Protein AF-A0A3N5YZ87-F1 (afdb_monomer_lite)

Structure (mmCIF, N/CA/C/O backbone):
data_AF-A0A3N5YZ87-F1
#
_entry.id   AF-A0A3N5YZ87-F1
#
loop_
_atom_site.group_PDB
_atom_site.id
_atom_site.type_symbol
_atom_site.label_atom_id
_atom_site.label_alt_id
_atom_site.label_comp_id
_atom_site.label_asym_id
_atom_site.label_entity_id
_atom_site.label_seq_id
_atom_site.pdbx_PDB_ins_code
_atom_site.Cartn_x
_atom_site.Cartn_y
_atom_site.Cartn_z
_atom_site.occupancy
_atom_site.B_iso_or_equiv
_atom_site.auth_seq_id
_atom_site.auth_comp_id
_atom_site.auth_asym_id
_atom_site.auth_atom_id
_atom_site.pdbx_PDB_model_num
ATOM 1 N N . GLY A 1 1 ? 14.458 4.368 1.064 1.00 89.06 1 GLY A N 1
ATOM 2 C CA . GLY A 1 1 ? 14.842 5.156 -0.128 1.00 89.06 1 GLY A CA 1
ATOM 3 C C . GLY A 1 1 ? 13.734 5.134 -1.167 1.00 89.06 1 GLY A C 1
ATOM 4 O O . GLY A 1 1 ? 12.740 4.434 -0.965 1.00 89.06 1 GLY A O 1
ATOM 5 N N . TYR A 1 2 ? 13.890 5.890 -2.258 1.00 95.56 2 TYR A N 1
ATOM 6 C CA . TYR A 1 2 ? 12.977 5.819 -3.409 1.00 95.56 2 TYR A CA 1
ATOM 7 C C . TYR A 1 2 ? 12.964 4.399 -3.988 1.00 95.56 2 TYR A C 1
ATOM 9 O O . TYR A 1 2 ? 14.003 3.750 -3.963 1.00 95.56 2 TYR A O 1
ATOM 17 N N . SER A 1 3 ? 11.786 3.921 -4.408 1.00 94.81 3 SER A N 1
ATOM 18 C CA . SER A 1 3 ? 11.518 2.589 -4.996 1.00 94.81 3 SER A CA 1
ATOM 19 C C . SER A 1 3 ? 11.954 1.337 -4.212 1.00 94.81 3 SER A C 1
ATOM 21 O O . SER A 1 3 ? 11.570 0.230 -4.585 1.00 94.81 3 SER A O 1
ATOM 23 N N . LEU A 1 4 ? 12.670 1.486 -3.094 1.00 97.06 4 LEU A N 1
ATOM 24 C CA . LEU A 1 4 ? 13.073 0.370 -2.239 1.00 97.06 4 LEU A CA 1
ATOM 25 C C . LEU A 1 4 ? 11.857 -0.206 -1.498 1.00 97.06 4 LEU A C 1
ATOM 27 O O . LEU A 1 4 ? 11.149 0.577 -0.845 1.00 97.06 4 LEU A O 1
ATOM 31 N N . PRO A 1 5 ? 11.614 -1.526 -1.577 1.00 95.38 5 PRO A N 1
ATOM 32 C CA . PRO A 1 5 ? 10.571 -2.187 -0.807 1.00 95.38 5 PRO A CA 1
ATOM 33 C C . PRO A 1 5 ? 10.781 -2.063 0.700 1.00 95.38 5 PRO A C 1
ATOM 35 O O . PRO A 1 5 ? 11.911 -1.968 1.177 1.00 95.38 5 PRO A O 1
ATOM 38 N N . THR A 1 6 ? 9.681 -2.109 1.447 1.00 97.69 6 THR A N 1
ATOM 39 C CA . THR A 1 6 ? 9.695 -2.301 2.901 1.00 97.69 6 THR A CA 1
ATOM 40 C C . THR A 1 6 ? 8.623 -3.326 3.283 1.00 97.69 6 THR A C 1
ATOM 42 O O . THR A 1 6 ? 7.645 -3.461 2.538 1.00 97.69 6 THR A O 1
ATOM 45 N N . PRO A 1 7 ? 8.761 -4.036 4.417 1.00 97.81 7 PRO A N 1
ATOM 46 C CA . PRO A 1 7 ? 7.753 -4.998 4.866 1.00 97.81 7 PRO A CA 1
ATOM 47 C C . PRO A 1 7 ? 6.356 -4.385 5.020 1.00 97.81 7 PRO A C 1
ATOM 49 O O . PRO A 1 7 ? 5.367 -4.999 4.637 1.00 97.81 7 PRO A O 1
ATOM 52 N N . GLU A 1 8 ? 6.266 -3.146 5.508 1.00 98.50 8 GLU A N 1
ATOM 53 C CA . GLU A 1 8 ? 4.995 -2.437 5.707 1.00 98.50 8 GLU A CA 1
ATOM 54 C C . GLU A 1 8 ? 4.325 -2.097 4.375 1.00 98.50 8 GLU A C 1
ATOM 56 O O . GLU A 1 8 ? 3.102 -2.140 4.257 1.00 98.50 8 GLU A O 1
ATOM 61 N N . MET A 1 9 ? 5.122 -1.767 3.354 1.00 98.19 9 MET A N 1
ATOM 62 C CA . MET A 1 9 ? 4.613 -1.567 2.001 1.00 98.19 9 MET A CA 1
ATOM 63 C C . MET A 1 9 ? 4.054 -2.877 1.441 1.00 98.19 9 MET A C 1
ATOM 65 O O . MET A 1 9 ? 2.943 -2.875 0.914 1.00 98.19 9 MET A O 1
ATOM 69 N N . VAL A 1 10 ? 4.782 -3.990 1.590 1.00 98.31 10 VAL A N 1
ATOM 70 C CA . VAL A 1 10 ? 4.325 -5.309 1.121 1.00 98.31 10 VAL A CA 1
ATOM 71 C C . VAL A 1 10 ? 3.031 -5.705 1.827 1.00 98.31 10 VAL A C 1
ATOM 73 O O . VAL A 1 10 ? 2.065 -6.091 1.170 1.00 98.31 10 VAL A O 1
ATOM 76 N N . GLU A 1 11 ? 2.965 -5.534 3.148 1.00 98.50 11 GLU A N 1
ATOM 77 C CA . GLU A 1 11 ? 1.751 -5.756 3.934 1.00 98.50 11 GLU A CA 1
ATOM 78 C C . GLU A 1 11 ? 0.578 -4.918 3.409 1.00 98.50 11 GLU A C 1
ATOM 80 O O . GLU A 1 11 ? -0.506 -5.453 3.181 1.00 98.50 11 GLU A O 1
ATOM 85 N N . ALA A 1 12 ? 0.780 -3.620 3.185 1.00 98.62 12 ALA A N 1
ATOM 86 C CA . ALA A 1 12 ? -0.277 -2.732 2.717 1.00 98.62 12 ALA A CA 1
ATOM 87 C C . ALA A 1 12 ? -0.792 -3.121 1.324 1.00 98.62 12 ALA A C 1
ATOM 89 O O . ALA A 1 12 ? -2.001 -3.256 1.132 1.00 98.62 12 ALA A O 1
ATOM 90 N N . VAL A 1 13 ? 0.114 -3.343 0.366 1.00 98.38 13 VAL A N 1
ATOM 91 C CA . VAL A 1 13 ? -0.238 -3.738 -1.007 1.00 98.38 13 VAL A CA 1
ATOM 92 C C . VAL A 1 13 ? -1.001 -5.062 -1.004 1.00 98.38 13 VAL A C 1
ATOM 94 O O . VAL A 1 13 ? -2.070 -5.163 -1.604 1.00 98.38 13 VAL A O 1
ATOM 97 N N . THR A 1 14 ? -0.486 -6.070 -0.299 1.00 98.25 14 THR A N 1
ATOM 98 C CA . THR A 1 14 ? -1.096 -7.408 -0.265 1.00 98.25 14 THR A CA 1
ATOM 99 C C . THR A 1 14 ? -2.423 -7.433 0.486 1.00 98.25 14 THR A C 1
ATOM 101 O O . THR A 1 14 ? -3.357 -8.097 0.040 1.00 98.25 14 THR A O 1
ATOM 104 N N . THR A 1 15 ? -2.544 -6.694 1.591 1.00 98.62 15 THR A N 1
ATOM 105 C CA . THR A 1 15 ? -3.788 -6.618 2.367 1.00 98.62 15 THR A CA 1
ATOM 106 C C . THR A 1 15 ? -4.898 -5.987 1.544 1.00 98.62 15 THR A C 1
ATOM 108 O O . THR A 1 15 ? -5.969 -6.575 1.416 1.00 98.62 15 THR A O 1
ATOM 111 N N . VAL A 1 16 ? -4.645 -4.825 0.937 1.00 98.56 16 VAL A N 1
ATOM 112 C CA . VAL A 1 16 ? -5.666 -4.119 0.152 1.00 98.56 16 VAL A CA 1
ATOM 113 C C . VAL A 1 16 ? -6.050 -4.912 -1.098 1.00 98.56 16 VAL A C 1
ATOM 115 O O . VAL A 1 16 ? -7.235 -5.026 -1.403 1.00 98.56 16 VAL A O 1
ATOM 118 N N . ALA A 1 17 ? -5.086 -5.555 -1.764 1.00 98.12 17 ALA A N 1
ATOM 119 C CA . ALA A 1 17 ? -5.385 -6.427 -2.896 1.00 98.12 17 ALA A CA 1
ATOM 120 C C . ALA A 1 17 ? -6.275 -7.620 -2.501 1.00 98.12 17 ALA A C 1
ATOM 122 O O . ALA A 1 17 ? -7.188 -7.974 -3.242 1.00 98.12 17 ALA A O 1
ATOM 123 N N . ARG A 1 18 ? -6.036 -8.238 -1.336 1.00 98.12 18 ARG A N 1
ATOM 124 C CA . ARG A 1 18 ? -6.777 -9.430 -0.884 1.00 98.12 18 ARG A CA 1
ATOM 125 C C . ARG A 1 18 ? -8.146 -9.118 -0.291 1.00 98.12 18 ARG A C 1
ATOM 127 O O . ARG A 1 18 ? -9.060 -9.917 -0.461 1.00 98.12 18 ARG A O 1
ATOM 134 N N . VAL A 1 19 ? -8.266 -8.014 0.440 1.00 98.50 19 VAL A N 1
ATOM 135 C CA . VAL A 1 19 ? -9.495 -7.666 1.168 1.00 98.50 19 VAL A CA 1
ATOM 136 C C . VAL A 1 19 ? -10.441 -6.841 0.297 1.00 98.50 19 VAL A C 1
ATOM 138 O O . VAL A 1 19 ? -11.642 -7.073 0.337 1.00 98.50 19 VAL A O 1
ATOM 141 N N . GLU A 1 20 ? -9.905 -5.931 -0.523 1.00 98.25 20 GLU A N 1
ATOM 142 C CA . GLU A 1 20 ? -10.704 -4.960 -1.287 1.00 98.25 20 GLU A CA 1
ATOM 143 C C . GLU A 1 20 ? -10.618 -5.160 -2.809 1.00 98.25 20 GLU A C 1
ATOM 145 O O . GLU A 1 20 ? -11.344 -4.518 -3.563 1.00 98.25 20 GLU A O 1
ATOM 150 N N . GLY A 1 21 ? -9.709 -6.011 -3.302 1.00 98.06 21 GLY A N 1
ATOM 151 C CA . GLY A 1 21 ? -9.489 -6.187 -4.744 1.00 98.06 21 GLY A CA 1
ATOM 152 C C . GLY A 1 21 ? -8.849 -4.974 -5.434 1.00 98.06 21 GLY A C 1
ATOM 153 O O . GLY A 1 21 ? -8.832 -4.906 -6.663 1.00 98.06 21 GLY A O 1
ATOM 154 N N . ILE A 1 22 ? -8.317 -4.012 -4.670 1.00 98.38 22 ILE A N 1
ATOM 155 C CA . ILE A 1 22 ? -7.689 -2.794 -5.198 1.00 98.38 22 ILE A CA 1
ATOM 156 C C . ILE A 1 22 ? -6.172 -2.989 -5.269 1.00 98.38 22 ILE A C 1
ATOM 158 O O . ILE A 1 22 ? -5.518 -3.319 -4.280 1.00 98.38 22 ILE A O 1
ATOM 162 N N . LEU A 1 23 ? -5.597 -2.753 -6.448 1.00 98.06 23 LEU A N 1
ATOM 163 C CA . LEU A 1 23 ? -4.163 -2.897 -6.685 1.00 98.06 23 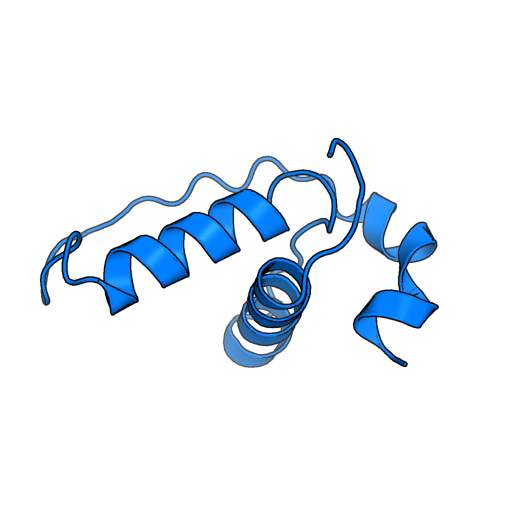LEU A CA 1
ATOM 164 C C . LEU A 1 23 ? -3.419 -1.588 -6.409 1.00 98.06 23 LEU A C 1
ATOM 166 O O . LEU A 1 23 ? -3.694 -0.564 -7.029 1.00 98.06 23 LEU A O 1
ATOM 170 N N . LEU A 1 24 ? -2.430 -1.639 -5.517 1.00 98.44 24 LEU A N 1
ATOM 171 C CA . LEU A 1 24 ? -1.568 -0.507 -5.175 1.00 98.44 24 LEU A CA 1
ATOM 172 C C . LEU A 1 24 ? -0.142 -0.769 -5.648 1.00 98.44 24 LEU A C 1
ATOM 174 O O . LEU A 1 24 ? 0.359 -1.883 -5.520 1.00 98.44 24 LEU A O 1
ATOM 178 N N . ASP A 1 25 ? 0.534 0.252 -6.165 1.00 98.06 25 ASP A N 1
ATOM 179 C CA . ASP A 1 25 ? 1.903 0.087 -6.640 1.00 98.06 25 ASP A CA 1
ATOM 180 C C . ASP A 1 25 ? 2.933 0.055 -5.486 1.00 98.06 25 ASP A C 1
ATOM 182 O O . ASP A 1 25 ? 2.736 0.731 -4.470 1.00 98.06 25 ASP A O 1
ATOM 186 N N . PRO A 1 26 ? 4.066 -0.656 -5.628 1.00 97.44 26 PRO A N 1
ATOM 187 C CA . PRO A 1 26 ? 5.062 -0.779 -4.555 1.00 97.44 26 PRO A CA 1
ATOM 188 C C . PRO A 1 26 ? 5.935 0.465 -4.314 1.00 97.44 26 PRO A C 1
ATOM 190 O O . PRO A 1 26 ? 6.693 0.520 -3.339 1.00 97.44 26 PRO A O 1
ATOM 193 N N . VAL A 1 27 ? 5.880 1.462 -5.204 1.00 97.88 27 VAL A N 1
ATOM 194 C CA . VAL A 1 27 ? 6.765 2.634 -5.178 1.00 97.88 27 VAL A CA 1
ATOM 195 C C . VAL A 1 27 ? 6.104 3.809 -4.461 1.00 97.88 27 VAL A C 1
ATOM 197 O O . VAL A 1 27 ? 6.753 4.425 -3.611 1.00 97.88 27 VAL A O 1
ATOM 200 N N . TYR A 1 28 ? 4.834 4.090 -4.760 1.00 97.75 28 TYR A N 1
ATOM 201 C CA . TYR A 1 28 ? 4.101 5.267 -4.296 1.00 97.75 28 TYR A CA 1
ATOM 202 C C . TYR A 1 28 ? 2.886 4.902 -3.444 1.00 97.75 28 TYR A C 1
ATOM 204 O O . TYR A 1 28 ? 2.906 5.070 -2.223 1.00 97.75 28 TYR A O 1
ATOM 212 N N . THR A 1 29 ? 1.818 4.405 -4.065 1.00 97.88 29 THR A N 1
ATOM 213 C CA . THR A 1 29 ? 0.510 4.273 -3.425 1.00 97.88 29 THR A CA 1
ATOM 214 C C . THR A 1 29 ? 0.521 3.209 -2.333 1.00 97.88 29 THR A C 1
ATOM 216 O O . THR A 1 29 ? -0.080 3.410 -1.279 1.00 97.88 29 THR A O 1
ATOM 219 N N . GLY A 1 30 ? 1.265 2.117 -2.518 1.00 98.12 30 GLY A N 1
ATOM 220 C CA . GLY A 1 30 ? 1.473 1.107 -1.482 1.00 98.12 30 GLY A CA 1
ATOM 221 C C . GLY A 1 30 ? 2.150 1.682 -0.237 1.00 98.12 30 GLY A C 1
ATOM 222 O O . GLY A 1 30 ? 1.747 1.380 0.884 1.00 98.12 30 GLY A O 1
ATOM 223 N N . LYS A 1 31 ? 3.118 2.594 -0.407 1.00 98.44 31 LYS A N 1
ATOM 224 C CA . LYS A 1 31 ? 3.775 3.279 0.720 1.00 98.44 31 LYS A CA 1
ATOM 225 C C . LYS A 1 31 ? 2.862 4.301 1.389 1.00 98.44 31 LYS A C 1
ATOM 227 O O . LYS A 1 31 ? 2.879 4.415 2.613 1.00 98.44 31 LYS A O 1
ATOM 232 N N . ALA A 1 32 ? 2.043 5.012 0.616 1.00 98.38 32 ALA A N 1
ATOM 233 C CA . ALA A 1 32 ? 1.028 5.902 1.173 1.00 98.38 32 ALA A CA 1
ATOM 234 C C . ALA A 1 32 ? 0.011 5.119 2.023 1.00 98.38 32 ALA A C 1
ATOM 236 O O . ALA A 1 32 ? -0.305 5.529 3.141 1.00 98.38 32 ALA A O 1
ATOM 237 N N . MET A 1 33 ? -0.435 3.955 1.541 1.00 98.75 33 MET A N 1
ATOM 238 C CA . MET A 1 33 ? -1.331 3.069 2.285 1.00 98.75 33 MET A CA 1
ATOM 239 C C . MET A 1 33 ? -0.664 2.480 3.535 1.00 98.75 33 MET A C 1
ATOM 241 O O . MET A 1 33 ? -1.271 2.470 4.603 1.00 98.75 33 MET A O 1
ATOM 245 N N . ALA A 1 34 ? 0.606 2.075 3.454 1.00 98.69 34 ALA A N 1
ATOM 246 C CA . ALA A 1 34 ? 1.372 1.650 4.627 1.00 98.69 34 ALA A CA 1
ATOM 247 C C . ALA A 1 34 ? 1.462 2.765 5.685 1.00 98.69 34 ALA A C 1
ATOM 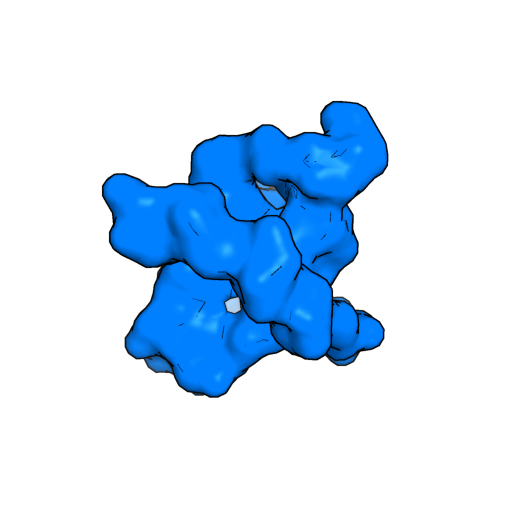249 O O . ALA A 1 34 ? 1.304 2.521 6.883 1.00 98.69 34 ALA A O 1
ATOM 250 N N . GLY A 1 35 ? 1.640 4.014 5.245 1.00 98.50 35 GLY A N 1
ATOM 251 C CA . GLY A 1 35 ? 1.562 5.192 6.106 1.00 98.50 35 GLY A CA 1
ATOM 252 C C . GLY A 1 35 ? 0.197 5.337 6.782 1.00 98.50 35 GLY A C 1
ATOM 253 O O . GLY A 1 35 ? 0.142 5.556 7.995 1.00 98.50 35 GLY A O 1
ATOM 254 N N . LEU A 1 36 ? -0.894 5.154 6.030 1.00 98.56 36 LEU A N 1
ATOM 255 C CA . LEU A 1 36 ? -2.260 5.180 6.555 1.00 98.56 36 LEU A CA 1
ATOM 256 C C . LEU A 1 36 ? -2.493 4.079 7.602 1.00 98.56 36 LEU A C 1
ATOM 258 O O . LEU A 1 36 ? -2.979 4.371 8.695 1.00 98.56 36 LEU A O 1
ATOM 262 N N . PHE A 1 37 ? -2.073 2.841 7.330 1.00 98.50 37 PHE A N 1
ATOM 263 C CA . PHE A 1 37 ? -2.120 1.745 8.306 1.00 98.50 37 PHE A CA 1
ATOM 264 C C . PHE A 1 37 ? -1.352 2.108 9.579 1.00 98.50 37 PHE A C 1
ATOM 266 O O . PHE A 1 37 ? -1.846 1.908 10.690 1.00 98.50 37 PHE A O 1
ATOM 273 N N . GLY A 1 38 ? -0.168 2.706 9.431 1.00 98.50 38 GLY A N 1
ATOM 274 C CA . GLY A 1 38 ? 0.620 3.206 10.552 1.00 98.50 38 GLY A CA 1
ATOM 275 C C . GLY A 1 38 ? -0.109 4.272 11.379 1.00 98.50 38 GLY A C 1
ATOM 276 O O . GLY A 1 38 ? -0.059 4.222 12.606 1.00 98.50 38 GLY A O 1
ATOM 277 N N . LEU A 1 39 ? -0.803 5.219 10.738 1.00 98.50 39 LEU A N 1
ATOM 278 C CA . LEU A 1 39 ? -1.592 6.250 11.428 1.00 98.50 39 LEU A CA 1
ATOM 279 C C . LEU A 1 39 ? -2.761 5.650 12.220 1.00 98.50 39 LEU A C 1
ATOM 281 O O . LEU A 1 39 ? -3.007 6.076 13.349 1.00 98.50 39 LEU A O 1
ATOM 285 N N . ILE A 1 40 ? -3.435 4.638 11.668 1.00 97.75 40 ILE A N 1
ATOM 286 C CA . ILE A 1 40 ? -4.509 3.903 12.353 1.00 97.75 40 ILE A CA 1
ATOM 287 C C . ILE A 1 40 ? -3.950 3.149 13.565 1.00 97.75 40 ILE A C 1
ATOM 289 O O . ILE A 1 40 ? -4.456 3.296 14.674 1.00 97.75 40 ILE A O 1
ATOM 293 N N . ARG A 1 41 ? -2.865 2.382 13.387 1.00 97.69 41 ARG A N 1
ATOM 294 C CA . ARG A 1 41 ? -2.247 1.574 14.458 1.00 97.69 41 ARG A CA 1
ATOM 295 C C . ARG A 1 41 ? -1.735 2.417 15.623 1.00 97.69 41 ARG A C 1
ATOM 297 O O . ARG A 1 41 ? -1.814 1.985 16.767 1.00 97.69 41 ARG A O 1
ATOM 304 N N . ARG A 1 42 ? -1.234 3.624 15.342 1.00 98.06 42 ARG A N 1
ATOM 305 C CA . ARG A 1 42 ? -0.809 4.587 16.372 1.00 98.06 42 ARG A CA 1
ATOM 306 C C . ARG A 1 42 ? -1.974 5.328 17.036 1.00 98.06 42 ARG A C 1
ATOM 308 O O . ARG A 1 42 ? -1.731 6.129 17.932 1.00 98.06 42 ARG A O 1
ATOM 315 N N . GLY A 1 43 ? -3.213 5.117 16.589 1.00 97.25 43 GLY A N 1
ATOM 316 C CA . GLY A 1 43 ? -4.383 5.843 17.084 1.00 97.25 43 GLY A CA 1
ATOM 317 C C . GLY A 1 43 ? -4.392 7.327 16.710 1.00 97.25 43 GLY A C 1
ATOM 318 O O . GLY A 1 43 ? -5.103 8.107 17.339 1.00 97.25 43 GLY A O 1
ATOM 319 N N . THR A 1 44 ? -3.596 7.736 15.712 1.00 98.38 44 THR A N 1
ATOM 320 C CA . THR A 1 44 ? -3.628 9.109 15.185 1.00 98.38 44 THR A CA 1
ATOM 321 C C . THR A 1 44 ? -4.962 9.382 14.500 1.00 98.38 44 THR A C 1
ATOM 323 O O . THR A 1 44 ? -5.528 10.454 14.681 1.00 98.38 44 THR A O 1
ATOM 326 N N . LEU A 1 45 ? -5.462 8.390 13.758 1.00 97.62 45 LEU A N 1
ATOM 327 C CA . LEU A 1 45 ? -6.821 8.369 13.230 1.00 97.62 45 LEU A CA 1
ATOM 328 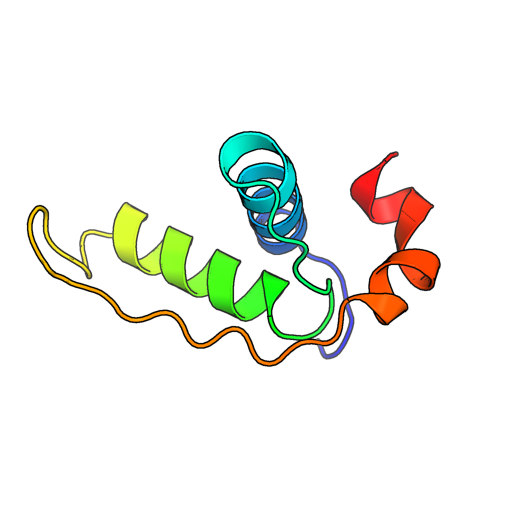C C . LEU A 1 45 ? -7.709 7.606 14.209 1.00 97.62 45 LEU A C 1
ATOM 330 O O . LEU A 1 45 ? -7.396 6.474 14.591 1.00 97.62 45 LEU A O 1
ATOM 334 N N . LYS A 1 46 ? -8.797 8.236 14.644 1.00 94.94 46 LYS A N 1
ATOM 335 C CA . LYS A 1 46 ? -9.682 7.693 15.677 1.00 94.94 46 LYS A CA 1
ATOM 336 C C . LYS A 1 46 ? -10.782 6.839 15.062 1.00 94.94 46 LYS A C 1
ATOM 338 O O . LYS A 1 46 ? -11.209 7.031 13.924 1.00 94.94 46 LYS A O 1
ATOM 343 N N . LYS A 1 47 ? -11.296 5.896 15.854 1.00 95.31 47 LYS A N 1
ATOM 3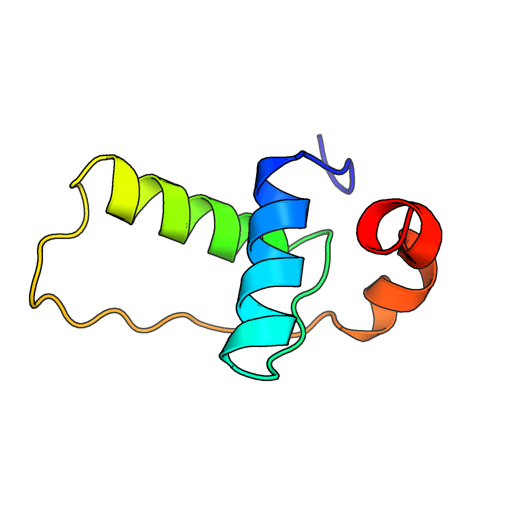44 C CA . LYS A 1 47 ? -12.459 5.091 15.465 1.00 95.31 47 LYS A CA 1
ATOM 345 C C . LYS A 1 47 ? -13.639 6.011 15.130 1.00 95.31 47 LYS A C 1
ATOM 347 O O . LYS A 1 47 ? -14.018 6.839 15.953 1.00 95.31 47 LYS A O 1
ATOM 352 N N . GLY A 1 48 ? -14.233 5.811 13.956 1.00 96.44 48 GLY A N 1
ATOM 353 C CA . GLY A 1 48 ? -15.382 6.583 13.474 1.00 96.44 48 GLY A CA 1
ATOM 354 C C . GLY A 1 48 ? -15.026 7.800 12.616 1.00 96.44 48 GLY A C 1
ATOM 355 O O . GLY A 1 48 ? -15.936 8.419 12.077 1.00 96.44 48 GLY A O 1
ATOM 356 N N . GLU A 1 49 ? -13.745 8.137 12.447 1.00 97.56 49 GLU A N 1
ATOM 357 C CA . GLU A 1 49 ? -13.344 9.173 11.491 1.00 97.56 49 GLU A CA 1
ATOM 358 C C . GLU A 1 49 ? -13.479 8.680 10.044 1.00 97.56 49 GLU A C 1
ATOM 360 O O . GLU A 1 49 ? -13.175 7.528 9.724 1.00 97.56 49 GLU A O 1
ATOM 365 N N . HIS A 1 50 ? -13.917 9.571 9.155 1.00 97.69 50 HIS A N 1
ATOM 366 C CA . HIS A 1 50 ? -13.990 9.307 7.722 1.00 97.69 50 HIS A CA 1
ATOM 367 C C . HIS A 1 50 ? -12.707 9.781 7.042 1.00 97.69 50 HIS A C 1
ATOM 369 O O . HIS A 1 50 ? -12.353 10.956 7.121 1.00 97.69 50 HIS A O 1
ATOM 375 N N . VAL A 1 51 ? -12.025 8.870 6.349 1.00 97.81 51 VAL A N 1
ATOM 376 C CA . VAL A 1 51 ? -10.755 9.148 5.671 1.00 97.81 51 VAL A CA 1
ATOM 377 C C . VAL A 1 51 ? -10.917 8.892 4.180 1.00 97.81 51 VAL A C 1
ATOM 379 O O . VAL A 1 51 ? -11.256 7.784 3.772 1.00 97.81 51 VAL A O 1
ATOM 382 N N . LEU A 1 52 ? -10.649 9.911 3.362 1.00 98.06 52 LEU A N 1
ATOM 383 C CA . LEU A 1 52 ? -10.557 9.765 1.912 1.00 98.06 52 LEU A CA 1
ATOM 384 C C . LEU A 1 52 ? -9.110 9.444 1.532 1.00 98.06 52 LEU A C 1
ATOM 386 O O . LEU A 1 52 ? -8.236 10.308 1.601 1.00 98.06 52 LEU A O 1
ATOM 390 N N . PHE A 1 53 ? -8.861 8.208 1.110 1.00 98.38 53 PHE A N 1
ATOM 391 C CA . PHE A 1 53 ? -7.577 7.830 0.532 1.00 98.38 53 PHE A CA 1
ATOM 392 C C . PHE A 1 53 ? -7.574 8.106 -0.976 1.00 98.38 53 PHE A C 1
ATOM 394 O O . PHE A 1 53 ? -8.415 7.583 -1.706 1.00 98.38 53 PHE A O 1
ATOM 401 N N . LEU A 1 54 ? -6.621 8.909 -1.457 1.00 98.19 54 LEU A N 1
ATOM 402 C CA . LEU A 1 54 ? -6.466 9.182 -2.886 1.00 98.19 54 LEU A CA 1
ATOM 403 C C . LEU A 1 54 ? -5.536 8.145 -3.527 1.00 98.19 54 LEU A C 1
ATOM 405 O O . LEU A 1 54 ? -4.317 8.210 -3.379 1.00 98.19 54 LEU A O 1
ATOM 409 N N . HIS A 1 55 ? -6.114 7.204 -4.271 1.00 98.06 55 HIS A N 1
ATOM 410 C CA . HIS A 1 55 ? -5.349 6.252 -5.071 1.00 98.06 55 HIS A CA 1
ATOM 411 C C . HIS A 1 55 ? -4.831 6.921 -6.354 1.00 98.06 55 HIS A C 1
ATOM 413 O O . HIS A 1 55 ? -5.596 7.187 -7.277 1.00 98.06 55 HIS A O 1
ATOM 419 N N . THR A 1 56 ? -3.522 7.179 -6.426 1.00 97.38 56 THR A N 1
ATOM 420 C CA . THR A 1 56 ? -2.892 7.902 -7.550 1.00 97.38 56 THR A CA 1
ATOM 421 C C . THR A 1 56 ? -2.442 7.002 -8.711 1.00 97.38 56 THR A C 1
ATOM 423 O O . THR A 1 56 ? -1.761 7.471 -9.619 1.00 97.38 56 THR A O 1
ATOM 426 N N . GLY A 1 57 ? -2.807 5.716 -8.707 1.00 97.50 57 GLY A N 1
ATOM 427 C CA . GLY A 1 57 ? -2.467 4.754 -9.761 1.00 97.50 57 GLY A CA 1
ATOM 428 C C . GLY A 1 57 ? -1.132 4.029 -9.545 1.00 97.50 57 GLY A C 1
ATOM 429 O O . GLY A 1 57 ? -0.801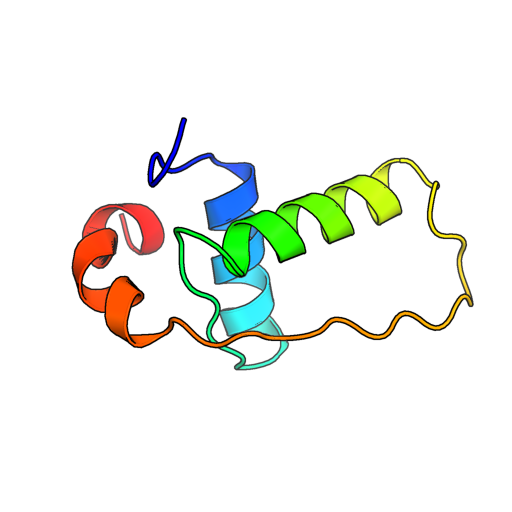 3.648 -8.427 1.00 97.50 57 GLY A O 1
ATOM 430 N N . GLY A 1 58 ? -0.396 3.779 -10.635 1.00 97.62 58 GLY A N 1
ATOM 431 C CA . GLY A 1 58 ? 0.918 3.112 -10.618 1.00 97.62 58 GLY A CA 1
ATOM 432 C C . GLY A 1 58 ? 0.898 1.583 -10.753 1.00 97.62 58 GLY A C 1
ATOM 433 O O . GLY A 1 58 ? 1.961 0.976 -10.840 1.00 97.62 58 GLY A O 1
ATOM 434 N N . ALA A 1 59 ? -0.280 0.954 -10.821 1.00 97.06 59 ALA A N 1
ATOM 435 C CA . ALA A 1 59 ? -0.437 -0.506 -10.847 1.00 97.06 59 ALA A CA 1
ATOM 436 C C . ALA A 1 59 ? 0.456 -1.266 -11.860 1.00 97.06 59 ALA A C 1
ATOM 438 O O . ALA A 1 59 ? 0.940 -2.336 -11.496 1.00 97.06 59 ALA A O 1
ATOM 439 N N . PRO A 1 60 ? 0.771 -0.754 -13.072 1.00 97.62 60 PRO A N 1
ATOM 440 C CA . PRO A 1 60 ? 1.713 -1.430 -13.970 1.00 97.62 60 PRO A CA 1
ATOM 441 C C . PRO A 1 60 ? 3.103 -1.696 -13.366 1.00 97.62 60 PRO A C 1
ATOM 443 O O . PRO A 1 60 ? 3.784 -2.617 -13.803 1.00 97.62 60 PRO A O 1
ATOM 446 N N . ALA A 1 61 ? 3.533 -0.950 -12.342 1.00 97.00 61 ALA A N 1
ATOM 447 C CA . ALA A 1 61 ? 4.800 -1.216 -11.662 1.00 97.00 61 ALA A CA 1
ATOM 448 C C . ALA A 1 61 ? 4.816 -2.576 -10.942 1.00 97.00 61 ALA A C 1
ATOM 450 O O . ALA A 1 61 ? 5.892 -3.118 -10.724 1.00 97.00 61 ALA A O 1
ATOM 451 N N . LEU A 1 62 ? 3.658 -3.166 -10.618 1.00 97.25 62 LEU A N 1
ATOM 452 C CA . LEU A 1 62 ? 3.561 -4.473 -9.954 1.00 97.25 62 LEU A CA 1
ATOM 453 C C . LEU A 1 62 ? 4.308 -5.585 -10.703 1.00 97.25 62 LEU A C 1
ATOM 455 O O . LEU A 1 62 ? 4.906 -6.448 -10.064 1.00 97.25 62 LEU A O 1
ATOM 459 N N . TYR A 1 63 ? 4.339 -5.532 -12.038 1.00 96.56 63 TYR A N 1
ATOM 460 C CA . TYR A 1 63 ? 5.049 -6.521 -12.854 1.00 96.56 63 TYR A CA 1
ATOM 461 C C . TYR A 1 63 ? 6.562 -6.544 -12.588 1.00 96.56 63 TYR A C 1
ATOM 463 O O . TYR A 1 63 ? 7.188 -7.582 -12.756 1.00 96.56 63 TYR A O 1
ATOM 471 N N . ALA A 1 64 ? 7.150 -5.437 -12.125 1.00 97.25 64 ALA A N 1
ATOM 472 C CA . ALA A 1 64 ? 8.573 -5.362 -11.793 1.00 97.25 64 ALA A CA 1
ATOM 473 C C . ALA A 1 64 ? 8.902 -5.832 -10.360 1.00 97.25 64 ALA A C 1
ATOM 475 O O . ALA A 1 64 ? 10.072 -5.887 -9.995 1.00 97.25 64 ALA A O 1
ATOM 476 N N . TYR A 1 65 ? 7.892 -6.145 -9.540 1.00 96.75 65 TYR A N 1
ATOM 477 C CA . TYR A 1 65 ? 8.043 -6.461 -8.112 1.00 96.75 65 TYR A CA 1
ATOM 478 C C . TYR A 1 65 ? 7.386 -7.795 -7.726 1.00 96.75 65 TYR A C 1
ATOM 480 O O . TYR A 1 65 ? 7.081 -8.012 -6.554 1.00 96.75 65 TYR A O 1
ATOM 488 N N . GLN A 1 66 ? 7.156 -8.695 -8.687 1.00 96.06 66 GLN A N 1
ATOM 489 C CA . GLN A 1 66 ? 6.487 -9.973 -8.426 1.00 96.06 66 GLN A CA 1
ATOM 490 C C . GLN A 1 66 ? 7.205 -10.786 -7.342 1.00 96.06 66 GLN A C 1
ATOM 492 O O . GLN A 1 66 ? 6.552 -11.201 -6.391 1.00 96.06 66 GLN A O 1
ATOM 497 N N . ASP A 1 67 ? 8.532 -10.911 -7.413 1.00 95.56 67 ASP A N 1
ATOM 498 C CA . ASP A 1 67 ? 9.326 -11.658 -6.423 1.00 95.56 67 ASP A CA 1
ATOM 499 C C . ASP A 1 67 ? 9.214 -11.079 -5.005 1.00 95.56 67 ASP A C 1
ATOM 501 O O . ASP A 1 67 ? 9.295 -11.806 -4.025 1.00 95.56 67 ASP A O 1
ATOM 505 N N . VAL A 1 68 ? 8.996 -9.768 -4.882 1.00 96.00 68 VAL A N 1
ATOM 506 C CA . VAL A 1 68 ? 8.851 -9.084 -3.586 1.00 96.00 68 VAL A CA 1
ATOM 507 C C . VAL A 1 68 ? 7.452 -9.280 -2.992 1.00 96.00 68 VAL A C 1
ATOM 509 O O . VAL A 1 68 ? 7.288 -9.221 -1.777 1.00 96.00 68 VAL A O 1
ATOM 512 N N . LEU A 1 69 ? 6.433 -9.444 -3.840 1.00 95.94 69 LEU A N 1
ATOM 513 C CA . LEU A 1 69 ? 5.026 -9.506 -3.428 1.00 95.94 69 LEU A CA 1
ATOM 514 C C . LEU A 1 69 ? 4.472 -10.933 -3.353 1.00 95.94 69 LEU A C 1
ATOM 516 O O . LEU A 1 69 ? 3.470 -11.158 -2.673 1.00 95.94 69 LEU A O 1
ATOM 520 N N . LEU A 1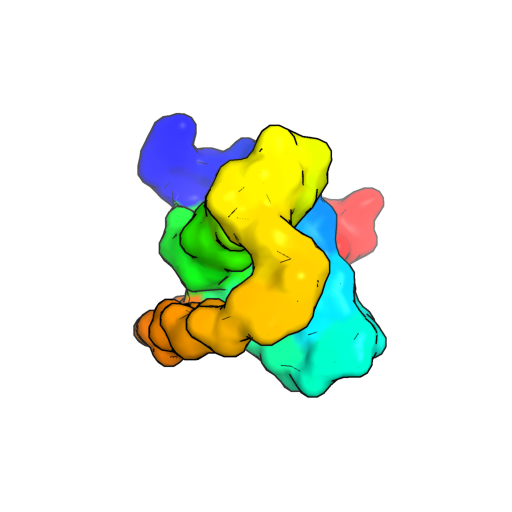 70 ? 5.071 -11.861 -4.100 1.00 92.00 70 LEU A N 1
ATOM 521 C CA . LEU A 1 70 ? 4.642 -13.254 -4.231 1.00 92.00 70 LEU A CA 1
ATOM 522 C C . LEU A 1 70 ? 5.669 -14.259 -3.693 1.00 92.00 70 LEU A C 1
ATOM 524 O O . LEU A 1 70 ? 5.300 -15.420 -3.517 1.00 92.00 70 LEU A O 1
ATOM 528 N N . GLY A 1 71 ? 6.921 -13.836 -3.485 1.00 76.75 71 GLY A N 1
ATOM 529 C CA . GLY A 1 71 ? 7.952 -14.624 -2.801 1.00 76.75 71 GLY A CA 1
ATOM 530 C C . GLY A 1 71 ? 7.750 -14.638 -1.294 1.00 76.75 71 GLY A C 1
ATOM 531 O O . GLY A 1 71 ? 8.079 -15.682 -0.690 1.00 76.75 71 GLY A O 1
#

Secondary structure (DSSP, 8-state):
--S---HHHHHHHHHHHHHH-----TTTHHHHHHHHHHHHHTTSSPTT----------GGGGGG-HHHHH-

Radius of gyration: 12.23 Å; chains: 1; bounding box: 30×24×31 Å

Sequence (71 aa):
GYSLPTPEMVEAVTTVARVEGILLDPVYTGKAMAGLFGLIRRGTLKKGEHVLFLHTGGAPALYAYQDVLLG

Foldseek 3Di:
DAPDADPLLLVQQQVCCVPPVDGAARGPLSVVSSVVVVCVVVCVDPPPDDDDRDRPDPRVNCVVCCVVNVD

pLDDT: mean 97.14, std 2.88, range [76.75, 98.75]